Protein AF-A0A9E6VTQ0-F1 (a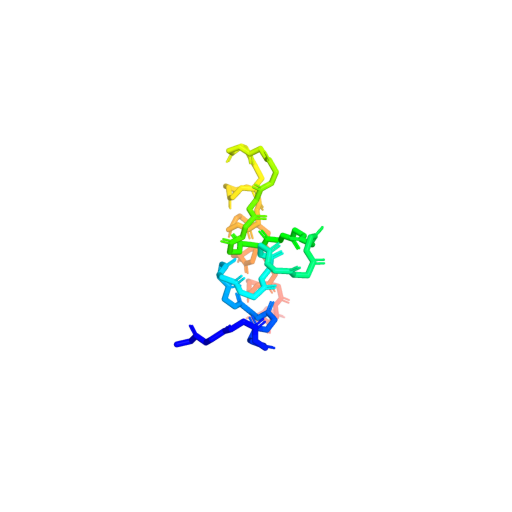fdb_monomer)

Mean predicted aligned error: 9.0 Å

Structure (mmCIF, N/CA/C/O backbone):
data_AF-A0A9E6VTQ0-F1
#
_entry.id   AF-A0A9E6VTQ0-F1
#
loop_
_atom_site.group_PDB
_atom_site.id
_atom_site.type_symbol
_atom_site.label_atom_id
_atom_site.label_alt_id
_atom_site.label_comp_id
_atom_site.label_asym_id
_atom_site.label_entity_id
_atom_site.label_seq_id
_atom_site.pdbx_PDB_ins_code
_atom_site.Cartn_x
_atom_site.Cartn_y
_atom_site.Cartn_z
_atom_site.occupancy
_atom_site.B_iso_or_equiv
_atom_site.auth_seq_id
_atom_site.auth_comp_id
_atom_site.auth_asym_id
_atom_site.auth_atom_id
_atom_site.pdbx_PDB_model_num
ATOM 1 N N . MET A 1 1 ? 16.588 -3.955 -0.478 1.00 71.88 1 MET A N 1
ATOM 2 C CA . MET A 1 1 ? 15.286 -4.337 -1.085 1.00 71.88 1 MET A CA 1
ATOM 3 C C . MET A 1 1 ? 15.216 -3.846 -2.531 1.00 71.88 1 MET A C 1
ATOM 5 O O . MET A 1 1 ? 15.339 -2.644 -2.761 1.00 71.88 1 MET A O 1
ATOM 9 N N . GLY A 1 2 ? 15.083 -4.763 -3.495 1.00 92.94 2 GLY A N 1
ATOM 10 C CA .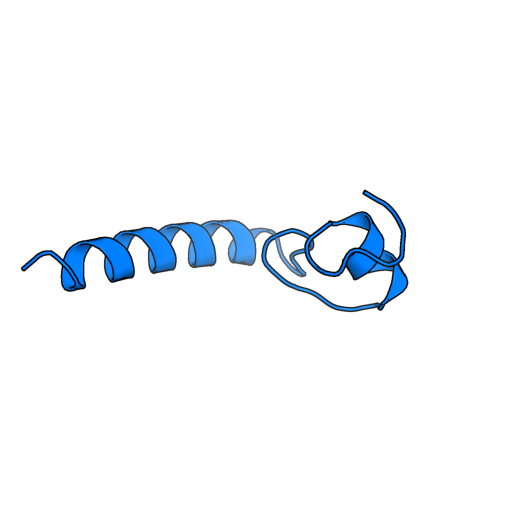 GLY A 1 2 ? 15.111 -4.475 -4.938 1.00 92.94 2 GLY A CA 1
ATOM 11 C C . GLY A 1 2 ? 13.726 -4.332 -5.584 1.00 92.94 2 GLY A C 1
ATOM 12 O O . GLY A 1 2 ? 12.701 -4.323 -4.905 1.00 92.94 2 GLY A O 1
ATOM 13 N N . LYS A 1 3 ? 13.690 -4.249 -6.920 1.00 95.94 3 LYS A N 1
ATOM 14 C CA . LYS A 1 3 ? 12.447 -4.106 -7.708 1.00 95.94 3 LYS A CA 1
ATOM 15 C C . LYS A 1 3 ? 11.508 -5.321 -7.598 1.00 95.94 3 LYS A C 1
ATOM 17 O O . LYS A 1 3 ? 10.298 -5.158 -7.724 1.00 95.94 3 LYS A O 1
ATOM 22 N N . GLY A 1 4 ? 12.045 -6.509 -7.305 1.00 96.25 4 GLY A N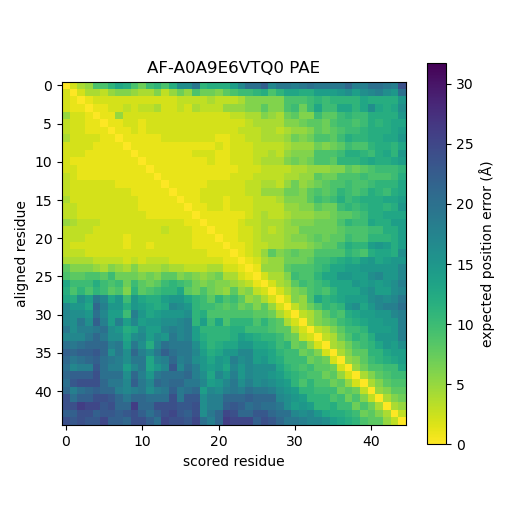 1
ATOM 23 C CA . GLY A 1 4 ? 11.261 -7.736 -7.109 1.00 96.25 4 GLY A CA 1
ATOM 24 C C . GLY A 1 4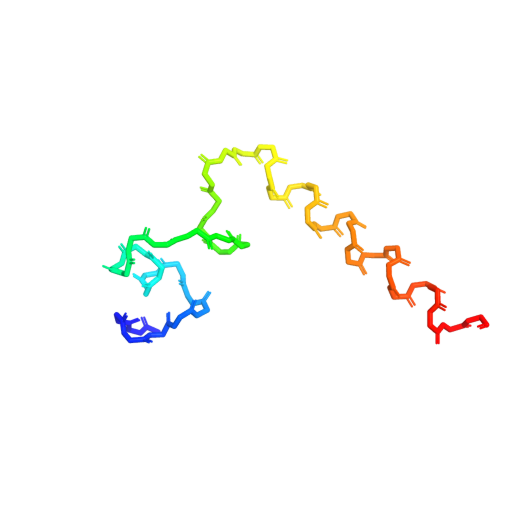 ? 10.537 -7.828 -5.759 1.00 96.25 4 GLY A C 1
ATOM 25 O O . GLY A 1 4 ? 9.570 -8.577 -5.624 1.00 96.25 4 GLY A O 1
ATOM 26 N N . ASP A 1 5 ? 10.950 -7.044 -4.758 1.00 95.56 5 ASP A N 1
ATOM 27 C CA . ASP A 1 5 ? 10.378 -7.134 -3.415 1.00 95.56 5 ASP A CA 1
ATOM 28 C C . ASP A 1 5 ? 9.021 -6.422 -3.321 1.00 95.56 5 ASP A C 1
ATOM 30 O O . ASP A 1 5 ? 8.925 -5.195 -3.210 1.00 95.56 5 ASP A O 1
ATOM 34 N N . ARG A 1 6 ? 7.960 -7.232 -3.276 1.00 93.12 6 ARG A N 1
ATOM 35 C CA . ARG A 1 6 ? 6.553 -6.810 -3.239 1.00 93.12 6 ARG A CA 1
ATOM 36 C C . ARG A 1 6 ? 6.153 -6.068 -1.957 1.00 93.12 6 ARG A C 1
ATOM 38 O O . ARG A 1 6 ? 5.131 -5.376 -1.964 1.00 93.12 6 ARG A O 1
ATOM 45 N N . LYS A 1 7 ? 6.899 -6.223 -0.859 1.00 92.19 7 LYS A N 1
ATOM 46 C CA . LYS A 1 7 ? 6.613 -5.559 0.424 1.00 92.19 7 LYS A CA 1
ATOM 47 C C . LYS A 1 7 ? 7.260 -4.176 0.486 1.00 92.19 7 LYS A C 1
ATOM 49 O O . LYS A 1 7 ? 6.692 -3.271 1.100 1.00 92.19 7 LYS A O 1
ATOM 54 N N . SER A 1 8 ? 8.386 -3.981 -0.195 1.00 95.06 8 SER A N 1
ATOM 55 C CA . SER A 1 8 ? 9.105 -2.705 -0.233 1.00 95.06 8 SER A CA 1
ATOM 56 C C . SER A 1 8 ? 8.378 -1.605 -1.019 1.00 95.06 8 SER A C 1
ATOM 58 O O . SER A 1 8 ? 7.609 -1.865 -1.948 1.00 95.06 8 SER A O 1
ATOM 60 N N . ARG A 1 9 ? 8.681 -0.337 -0.703 1.00 94.12 9 ARG A N 1
ATOM 61 C CA . ARG A 1 9 ? 8.207 0.809 -1.499 1.00 94.12 9 ARG A CA 1
ATOM 62 C C . ARG A 1 9 ? 8.705 0.719 -2.947 1.00 94.12 9 ARG A C 1
ATOM 64 O O . ARG A 1 9 ? 7.914 0.933 -3.861 1.00 94.12 9 ARG A O 1
ATOM 71 N N . LYS A 1 10 ? 9.977 0.345 -3.159 1.00 96.56 10 LYS A N 1
ATOM 72 C CA . LYS A 1 10 ? 10.598 0.230 -4.494 1.00 96.56 10 LYS A CA 1
ATOM 73 C C . LYS A 1 10 ? 9.903 -0.818 -5.371 1.00 96.56 10 LYS A C 1
ATOM 75 O O . LYS A 1 10 ? 9.539 -0.504 -6.501 1.00 96.56 10 LYS A O 1
ATOM 80 N N . GLY A 1 11 ? 9.646 -2.022 -4.863 1.00 97.25 11 GLY A N 1
ATOM 81 C CA . GLY A 1 11 ? 8.956 -3.049 -5.651 1.00 97.25 11 GLY A CA 1
ATOM 82 C C . GLY A 1 11 ? 7.475 -2.745 -5.888 1.00 97.25 11 GLY A C 1
ATOM 83 O O . GLY A 1 11 ? 6.944 -3.060 -6.953 1.00 97.25 11 GLY A O 1
ATOM 84 N N . LYS A 1 12 ? 6.807 -2.031 -4.971 1.00 95.44 12 LYS A N 1
ATOM 85 C CA . LYS A 1 12 ? 5.454 -1.509 -5.225 1.00 95.44 12 LYS A CA 1
ATOM 86 C C . LYS A 1 12 ? 5.411 -0.417 -6.294 1.00 95.44 12 LYS A C 1
ATOM 88 O O . LYS A 1 12 ? 4.456 -0.390 -7.067 1.00 95.44 12 LYS A O 1
ATOM 93 N N . VAL A 1 13 ? 6.424 0.456 -6.361 1.00 96.19 13 VAL A N 1
ATOM 94 C CA . VAL A 1 13 ? 6.576 1.435 -7.455 1.00 96.19 13 VAL A CA 1
ATOM 95 C C . VAL A 1 13 ? 6.746 0.709 -8.785 1.00 96.19 13 VAL A C 1
ATOM 97 O O . VAL A 1 13 ? 5.979 0.968 -9.707 1.00 96.19 13 VAL A O 1
ATOM 100 N N . PHE A 1 14 ? 7.684 -0.241 -8.858 1.00 97.44 14 PHE A N 1
ATOM 101 C CA . PHE A 1 14 ? 7.974 -0.983 -10.086 1.00 97.44 14 PHE A CA 1
ATOM 102 C C . PHE A 1 14 ? 6.748 -1.741 -10.616 1.00 97.44 14 PHE A C 1
ATOM 104 O O . PHE A 1 14 ? 6.400 -1.622 -11.785 1.00 97.44 14 PHE A O 1
ATOM 111 N N . ARG A 1 15 ? 6.021 -2.439 -9.735 1.00 96.06 15 ARG A N 1
ATOM 112 C CA . ARG A 1 15 ? 4.799 -3.183 -10.091 1.00 96.06 15 ARG A CA 1
ATOM 113 C C . ARG A 1 15 ? 3.545 -2.313 -10.231 1.00 96.06 15 ARG A C 1
ATOM 115 O O . ARG A 1 15 ? 2.454 -2.863 -10.317 1.00 96.06 15 ARG A O 1
ATOM 122 N N . LYS A 1 16 ? 3.657 -0.981 -10.144 1.00 96.19 16 LYS A N 1
ATOM 123 C CA . LYS A 1 16 ? 2.519 -0.039 -10.189 1.00 96.19 16 LYS A CA 1
ATOM 124 C C . LYS A 1 16 ? 1.377 -0.382 -9.208 1.00 96.19 16 LYS A C 1
ATOM 126 O O . LYS A 1 16 ? 0.233 -0.008 -9.427 1.00 96.19 16 LYS A O 1
ATOM 131 N N . SER A 1 17 ? 1.687 -1.011 -8.070 1.00 94.75 17 SER A N 1
ATOM 132 C CA . SER A 1 17 ? 0.699 -1.408 -7.050 1.00 94.75 17 SER A CA 1
ATOM 133 C C . SER A 1 17 ? 0.816 -0.579 -5.766 1.00 94.75 17 SER A C 1
ATOM 135 O O . SER A 1 17 ? 1.832 0.078 -5.521 1.00 94.75 17 SER A O 1
ATOM 137 N N . TYR A 1 18 ? -0.228 -0.595 -4.933 1.00 93.31 18 TYR A N 1
ATOM 138 C CA . TYR A 1 18 ? -0.308 0.195 -3.699 1.00 93.31 18 TYR A CA 1
ATOM 139 C C . TYR A 1 18 ? -0.335 -0.680 -2.437 1.00 93.31 18 TYR A C 1
ATOM 141 O O . TYR A 1 18 ? -0.461 -1.905 -2.468 1.00 93.31 18 TYR A O 1
ATOM 149 N N . GLY A 1 19 ? -0.172 -0.050 -1.280 1.00 89.44 19 GLY A N 1
ATOM 150 C CA . GLY A 1 19 ? -0.477 -0.623 0.032 1.00 89.44 19 GLY A CA 1
ATOM 151 C C . GLY A 1 19 ? 0.300 0.091 1.126 1.00 89.44 19 GLY A C 1
ATOM 152 O O . GLY A 1 19 ? 0.710 1.225 0.920 1.00 89.44 19 GLY A O 1
ATOM 153 N N . VAL A 1 20 ? 0.535 -0.567 2.262 1.00 88.75 20 VAL A N 1
ATOM 154 C CA . VAL A 1 20 ? 1.091 0.092 3.463 1.00 88.75 20 VAL A CA 1
ATOM 155 C C . VAL A 1 20 ? 2.391 0.861 3.182 1.00 88.75 20 VAL A C 1
ATOM 157 O O . VAL A 1 20 ? 2.501 2.026 3.538 1.00 88.75 20 VAL A O 1
ATOM 160 N N . SER A 1 21 ? 3.340 0.247 2.471 1.00 90.88 21 SER A N 1
ATOM 161 C CA . SER A 1 21 ? 4.637 0.853 2.127 1.00 90.88 21 SER A CA 1
ATOM 162 C C . SER A 1 21 ? 4.608 1.840 0.949 1.00 90.88 21 SER A C 1
ATOM 164 O O . SER A 1 21 ? 5.565 2.588 0.759 1.00 90.88 21 SER A O 1
ATOM 166 N N . ARG A 1 22 ? 3.531 1.858 0.147 1.00 92.19 22 ARG A N 1
ATOM 167 C CA . ARG A 1 22 ? 3.302 2.808 -0.961 1.00 92.19 22 ARG A CA 1
ATOM 168 C C . ARG A 1 22 ? 1.816 3.208 -0.997 1.00 92.19 22 ARG A C 1
ATOM 170 O O . ARG A 1 22 ? 1.050 2.661 -1.800 1.00 92.19 22 ARG A O 1
ATOM 177 N N . PRO A 1 23 ? 1.378 4.092 -0.090 1.00 92.06 23 PRO A N 1
ATOM 178 C CA . PRO A 1 23 ? -0.005 4.555 -0.016 1.00 92.06 23 PRO A CA 1
ATOM 179 C C . PRO A 1 23 ? -0.335 5.479 -1.196 1.00 92.06 23 PRO A C 1
ATOM 181 O O . PRO A 1 23 ? 0.533 6.189 -1.695 1.00 92.06 23 PRO A O 1
ATOM 184 N N . ARG A 1 24 ? -1.602 5.487 -1.631 1.00 90.31 24 ARG A N 1
ATOM 185 C CA . ARG A 1 24 ? -2.079 6.409 -2.682 1.00 90.31 24 ARG A CA 1
ATOM 186 C C . ARG A 1 24 ? -2.333 7.813 -2.121 1.00 90.31 24 ARG A C 1
ATOM 188 O O . ARG A 1 24 ? -1.934 8.794 -2.725 1.00 90.31 24 ARG A O 1
ATOM 195 N N . ASN A 1 25 ? -2.908 7.877 -0.916 1.00 87.69 25 ASN A N 1
ATOM 196 C CA . ASN A 1 25 ? -3.219 9.118 -0.205 1.00 87.69 25 ASN A CA 1
ATOM 197 C C . ASN A 1 25 ? -2.630 9.043 1.209 1.00 87.69 25 ASN A C 1
ATOM 199 O O . ASN A 1 25 ? -2.668 7.976 1.830 1.00 87.69 25 ASN A O 1
ATOM 203 N N . LYS A 1 26 ? -2.165 10.175 1.753 1.00 75.75 26 LYS A N 1
ATOM 204 C CA . LYS A 1 26 ? -1.565 10.256 3.101 1.00 75.75 26 LYS A CA 1
ATOM 205 C C . LYS A 1 26 ? -2.508 9.746 4.205 1.00 75.75 26 LYS A C 1
ATOM 207 O O . LYS A 1 26 ? -2.060 9.083 5.124 1.00 75.75 26 LYS A O 1
ATOM 212 N N . LYS A 1 27 ? -3.827 9.921 4.057 1.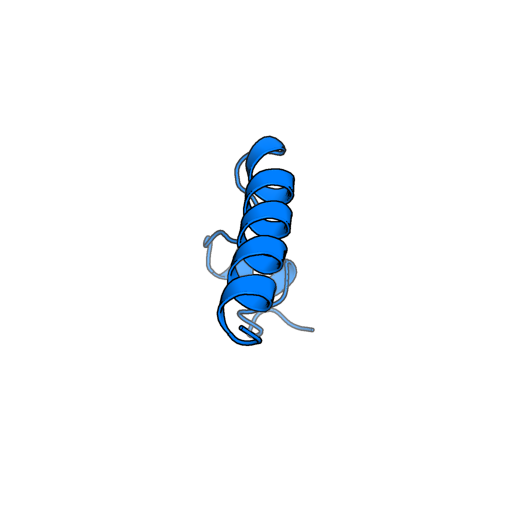00 73.62 27 LYS A N 1
ATOM 213 C CA . LYS A 1 27 ? -4.843 9.414 5.006 1.00 73.62 27 LYS A CA 1
ATOM 214 C C . LYS A 1 27 ? -4.921 7.876 5.089 1.00 73.62 27 LYS A C 1
ATOM 216 O O . LYS A 1 27 ? -5.497 7.335 6.025 1.00 73.62 27 LYS A O 1
ATOM 221 N N . LYS A 1 28 ? -4.362 7.140 4.115 1.00 71.56 28 LYS A N 1
ATOM 222 C CA . LYS A 1 28 ? -4.405 5.666 4.113 1.00 71.56 28 LYS A CA 1
ATOM 223 C C . LYS A 1 28 ? -3.337 5.027 5.002 1.00 71.56 28 LYS A C 1
ATOM 225 O O . LYS A 1 28 ? -3.523 3.880 5.391 1.00 71.56 28 LYS A O 1
ATOM 230 N N . THR A 1 29 ? -2.255 5.732 5.343 1.00 67.00 29 THR 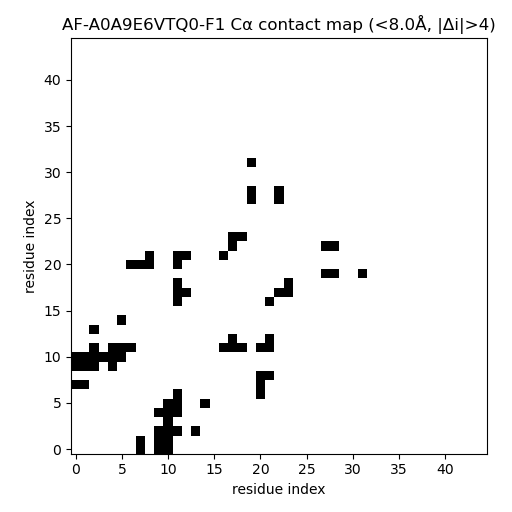A N 1
ATOM 231 C CA . THR A 1 29 ? -1.218 5.195 6.245 1.00 67.00 29 THR A CA 1
ATOM 232 C C . THR A 1 29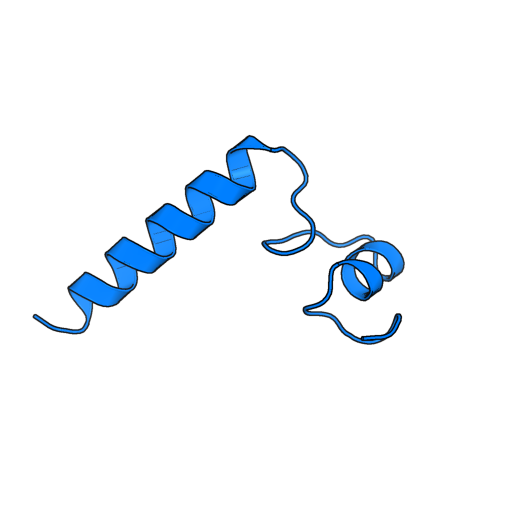 ? -1.727 5.105 7.679 1.00 67.00 29 THR A C 1
ATOM 234 O O . THR A 1 29 ? -1.555 4.077 8.336 1.00 67.00 29 THR A O 1
ATOM 237 N N . THR A 1 30 ? -2.431 6.143 8.128 1.00 60.59 30 THR A N 1
ATOM 238 C CA . THR A 1 30 ? -2.993 6.258 9.477 1.00 60.59 30 THR A CA 1
ATOM 239 C C . THR A 1 30 ? -4.119 5.248 9.714 1.00 60.59 30 THR A C 1
ATOM 241 O O . THR A 1 30 ? -4.128 4.563 10.736 1.00 60.59 30 THR A O 1
ATOM 244 N N . ALA A 1 31 ? -4.998 5.044 8.727 1.00 59.03 31 ALA A N 1
ATOM 245 C CA . ALA A 1 31 ? -6.103 4.087 8.822 1.00 59.03 31 ALA A CA 1
ATOM 246 C C . ALA A 1 31 ? -5.640 2.620 8.961 1.00 59.03 31 ALA A C 1
ATOM 248 O O . ALA A 1 31 ? -6.238 1.838 9.703 1.00 59.03 31 ALA A O 1
ATOM 249 N N . THR A 1 32 ? -4.555 2.222 8.283 1.00 60.12 32 THR A N 1
ATOM 250 C CA . THR A 1 32 ? -4.025 0.850 8.397 1.00 60.12 32 THR A CA 1
ATOM 251 C C . THR A 1 32 ? -3.286 0.588 9.706 1.00 60.12 32 THR A C 1
ATOM 253 O O . THR A 1 32 ? -3.357 -0.528 10.221 1.00 60.12 32 THR A O 1
ATOM 256 N N . ALA A 1 33 ? -2.619 1.597 10.276 1.00 58.34 33 ALA A N 1
ATOM 257 C CA . ALA A 1 33 ? -1.994 1.472 11.591 1.00 58.34 33 ALA A CA 1
ATOM 258 C C . ALA A 1 33 ? -3.051 1.290 12.696 1.00 58.34 33 ALA A C 1
ATOM 260 O O . ALA A 1 33 ? -2.873 0.457 13.585 1.00 58.34 33 ALA A O 1
ATOM 261 N N . ALA A 1 34 ? -4.186 1.989 12.588 1.00 57.34 34 ALA A N 1
ATOM 262 C CA . ALA A 1 34 ? -5.308 1.853 13.514 1.00 57.34 34 ALA A CA 1
ATOM 263 C C . ALA A 1 34 ? -5.976 0.466 13.435 1.00 57.34 34 ALA A C 1
ATOM 265 O O . ALA A 1 34 ? -6.170 -0.181 14.463 1.00 57.34 34 ALA A O 1
ATOM 266 N N . LYS A 1 35 ? -6.237 -0.050 12.221 1.00 57.97 35 LYS A N 1
ATOM 267 C CA . LYS A 1 35 ? -6.840 -1.388 12.031 1.00 57.97 35 LYS A CA 1
ATOM 268 C C . LYS A 1 35 ? -5.979 -2.535 12.569 1.00 57.97 35 LYS A C 1
ATOM 270 O O . LYS A 1 35 ? -6.513 -3.549 13.010 1.00 57.97 35 LYS A O 1
ATOM 275 N N . LYS A 1 36 ? -4.649 -2.404 12.540 1.00 57.56 36 LYS A N 1
ATOM 276 C CA . LYS A 1 36 ? -3.757 -3.464 13.035 1.00 57.56 36 LYS A CA 1
ATOM 277 C C . LYS A 1 36 ? -3.724 -3.527 14.567 1.00 57.56 36 LYS A C 1
ATOM 279 O O . LYS A 1 36 ? -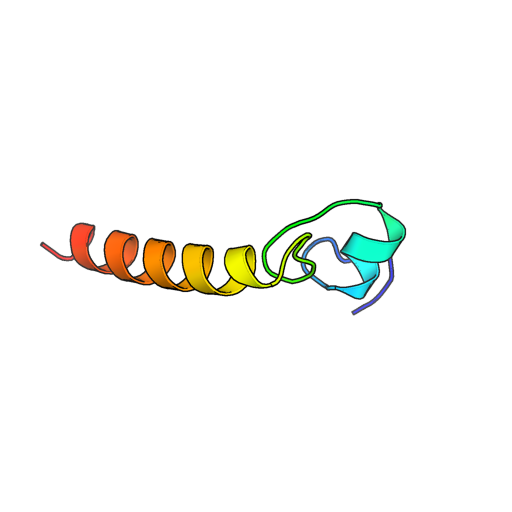3.610 -4.618 15.117 1.00 57.56 36 LYS A O 1
ATOM 284 N N . LYS A 1 37 ? -3.881 -2.385 15.250 1.00 57.44 37 LYS A N 1
ATOM 285 C CA . LYS A 1 37 ? -3.952 -2.326 16.720 1.00 57.44 37 LYS A CA 1
ATOM 286 C C . LYS A 1 37 ? -5.255 -2.923 17.266 1.00 57.44 37 LYS A C 1
ATOM 288 O O . LYS A 1 37 ? -5.223 -3.612 18.280 1.00 57.44 37 LYS A O 1
ATOM 293 N N . THR A 1 38 ? -6.381 -2.735 16.579 1.00 58.69 38 THR A N 1
ATOM 294 C CA . T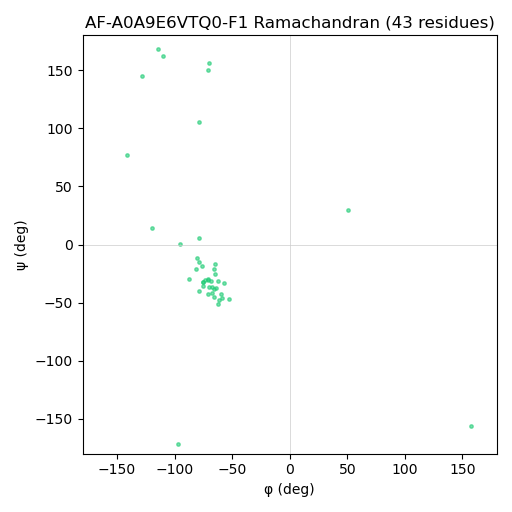HR A 1 38 ? -7.672 -3.297 17.017 1.00 58.69 38 THR A CA 1
ATOM 295 C C . THR A 1 38 ? -7.784 -4.801 16.760 1.00 58.69 38 THR A C 1
ATOM 297 O O . THR A 1 38 ? -8.310 -5.525 17.602 1.00 58.69 38 THR A O 1
ATOM 300 N N . ALA A 1 39 ? -7.211 -5.307 15.662 1.00 56.88 39 ALA A N 1
ATOM 301 C CA . ALA A 1 39 ? -7.189 -6.745 15.372 1.00 56.88 39 ALA A CA 1
ATOM 302 C C . ALA A 1 39 ? -6.292 -7.550 16.335 1.00 56.88 39 ALA A C 1
ATOM 304 O O . ALA A 1 39 ? -6.607 -8.695 16.648 1.00 56.88 39 ALA A O 1
ATOM 305 N N . ALA A 1 40 ? -5.204 -6.956 16.841 1.00 57.16 40 ALA A N 1
ATOM 306 C CA . ALA A 1 40 ? -4.345 -7.589 17.845 1.00 57.16 40 ALA A CA 1
ATOM 307 C C . ALA A 1 40 ? -5.011 -7.687 19.231 1.00 57.16 40 ALA A C 1
ATOM 309 O O . ALA A 1 40 ? -4.764 -8.647 19.954 1.00 57.16 40 ALA A O 1
ATOM 310 N N . LYS A 1 41 ? -5.895 -6.742 19.589 1.00 56.62 41 LYS A N 1
ATOM 311 C CA . LYS A 1 41 ? -6.616 -6.762 20.875 1.00 56.62 41 LYS A CA 1
ATOM 312 C C . LYS A 1 41 ? -7.724 -7.824 20.916 1.00 56.62 41 LYS A C 1
ATOM 314 O O . LYS A 1 41 ? -7.980 -8.384 21.971 1.00 56.62 41 LYS A O 1
ATOM 319 N N . LYS A 1 42 ? -8.338 -8.148 19.770 1.00 54.75 42 LYS A N 1
ATOM 320 C CA . LYS A 1 42 ? -9.445 -9.122 19.679 1.00 54.75 42 LYS A CA 1
ATOM 321 C C . LYS A 1 42 ? -9.001 -10.595 19.662 1.00 54.75 42 LYS A C 1
ATOM 323 O O . LYS A 1 42 ? -9.843 -11.468 19.778 1.00 54.75 42 LYS A O 1
ATOM 328 N N . LYS A 1 43 ? -7.703 -10.877 19.488 1.00 56.25 43 LYS A N 1
ATOM 329 C CA . LYS A 1 43 ? -7.137 -12.243 19.542 1.00 56.25 43 LYS A CA 1
ATOM 330 C C . LYS A 1 43 ? -6.557 -12.622 20.913 1.00 56.25 43 LYS A C 1
ATOM 332 O O . LYS A 1 43 ? -6.007 -13.708 21.042 1.00 56.25 43 LYS A O 1
ATOM 337 N N . LYS A 1 44 ? -6.614 -11.720 21.896 1.00 52.28 44 LYS A N 1
ATOM 338 C CA . LYS A 1 44 ? -6.050 -11.914 23.243 1.00 52.28 44 LYS A CA 1
ATOM 339 C C . LYS A 1 44 ? -7.119 -11.822 24.349 1.00 52.28 44 LYS A C 1
ATOM 341 O O . LYS A 1 44 ? -6.754 -11.632 25.503 1.00 52.28 44 LYS A O 1
ATOM 346 N N . ALA A 1 45 ? -8.399 -11.880 23.978 1.00 48.62 45 ALA A N 1
ATOM 347 C CA . ALA A 1 45 ? -9.551 -11.899 24.876 1.00 48.62 45 ALA A CA 1
ATOM 348 C C . ALA A 1 45 ? -10.316 -13.203 24.661 1.00 48.62 45 ALA A C 1
ATOM 350 O O . ALA A 1 45 ? -10.359 -13.631 23.482 1.00 48.62 45 ALA A O 1
#

Nearest PDB structures (foldseek):
  6n9e-assembly1_1u  TM=9.550E-01  e=3.168E-02  Thermus thermophilus
  5mmj-assembly1_x  TM=8.814E-01  e=2.133E-02  Spinacia oleracea
  8g29-assembly1_1u  TM=9.433E-01  e=4.347E-02  Thermus thermophilus HB8
  5ndk-assembly1_1F  TM=9.349E-01  e=4.347E-02  Thermus thermophilus HB8
  4wro-assembly1_1F  TM=8.886E-01  e=3.429E-02  Thermus thermophilus HB8

Solvent-accessible surface area (backbone atoms only — not comparable to full-atom values): 2751 Å² total; per-residue (Å²): 133,52,62,82,36,72,75,41,44,57,7,19,59,70,68,75,47,75,44,86,61,38,55,93,49,80,73,54,49,60,56,53,57,54,54,54,56,55,57,58,56,66,74,76,110

Foldseek 3Di:
DALCDPVAPNVCVNVVHDDQRRHPDPVRVVVVVVVVVVVVVVVVD

Sequence (45 aa):
MGKGDRKSRKGKVFRKSYGVSRPRNKKKTTATAAKKKTAAKKKKA

Radius of gyration: 13.26 Å; Cα contacts (8 Å, |Δi|>4): 38; chains: 1; bounding box: 25×22×35 Å

pLDDT: mean 78.2, std 17.41, range [48.62, 97.44]

Secondary structure (DSSP, 8-state):
--TT-SSSHHHHHHTT--BTTB-SSTHHHHHHHHHHHHHHHTT--